Protein AF-A0A8T5MUH0-F1 (afdb_monomer)

Sequence (84 aa):
VIESGIGVGPVDAAINALRRAIADIADIELDEYRVEAITGGTDALVEVWVKLSKDGKTVTARGAREDIIMASVEAMLEGINRLT

Foldseek 3Di:
DFFWADDPDLLRRLVRRVCVVDVPCVQKDFPDWDKDFPDDDLQTWIKIKTWIDDPRDIDIFMAIGSDPSVRSNVRVVVRVVVHD

pLDDT: mean 93.62, std 5.81, range [71.25, 98.38]

Solvent-accessible surface area (backbone atoms only — not comparable to full-atom values): 4675 Å² total; per-residue (Å²): 134,88,66,76,44,75,51,98,43,72,54,47,10,52,51,44,12,49,44,68,61,36,81,89,46,72,74,52,43,77,79,42,80,48,78,46,69,79,45,81,69,97,75,18,40,23,37,22,40,33,29,35,36,46,96,93,45,75,45,74,25,60,17,72,27,60,52,58,54,59,9,45,53,46,5,49,51,51,28,50,67,72,74,106

Nearest PDB structures (foldseek):
  5npg-assembly1_A  TM=6.505E-01  e=3.369E-02  Drosophila melanogaster
  5zep-assembly1_x  TM=6.821E-01  e=7.539E-02  Mycolicibacterium smegmatis MC2 155
  8dfv-assembly1_K  TM=5.166E-01  e=4.057E-02  Drosophila melanogaster
  2ywq-assembly3_C  TM=6.179E-01  e=2.161E-01  Thermus thermophilus HB8
  3tqm-assembly1_A  TM=5.735E-01  e=1.910E-01  Coxiella burnetii

Structure (mmCIF, N/CA/C/O backbone):
data_AF-A0A8T5MUH0-F1
#
_entry.id   AF-A0A8T5MUH0-F1
#
loop_
_atom_site.group_PDB
_atom_site.id
_atom_site.type_symbol
_atom_site.label_atom_id
_atom_site.label_alt_id
_atom_site.label_comp_id
_atom_site.label_asym_id
_atom_site.label_entity_id
_atom_site.label_seq_id
_atom_site.pdbx_PDB_ins_code
_atom_site.Cartn_x
_atom_site.Cartn_y
_atom_site.Cartn_z
_atom_site.occupancy
_atom_site.B_iso_or_equiv
_atom_site.auth_seq_id
_atom_site.auth_comp_id
_atom_site.auth_asym_id
_atom_site.auth_atom_id
_atom_site.pdbx_PDB_model_num
ATOM 1 N N . VAL A 1 1 ? -12.972 -15.445 -0.982 1.00 78.62 1 VAL A N 1
ATOM 2 C CA . VAL A 1 1 ? -13.895 -14.397 -1.478 1.00 78.62 1 VAL A CA 1
ATOM 3 C C . VAL A 1 1 ? -13.269 -13.795 -2.725 1.00 78.62 1 VAL A C 1
ATOM 5 O O . VAL A 1 1 ? -12.046 -13.767 -2.791 1.00 78.62 1 VAL A O 1
ATOM 8 N N . ILE A 1 2 ? -14.065 -13.410 -3.721 1.00 88.50 2 ILE A N 1
ATOM 9 C CA . ILE A 1 2 ? -13.589 -12.690 -4.910 1.00 88.50 2 ILE A CA 1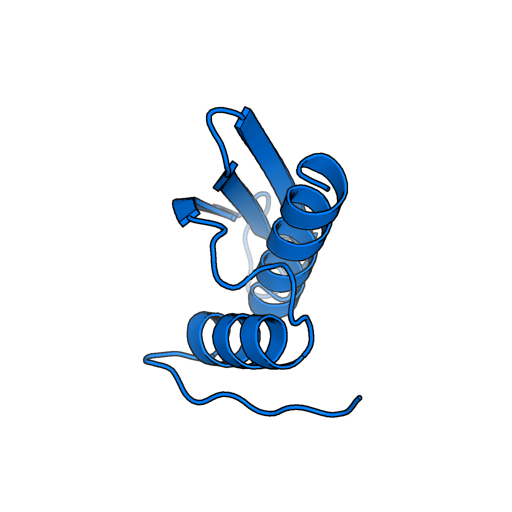
ATOM 10 C C . ILE A 1 2 ? -14.261 -11.323 -4.874 1.00 88.50 2 ILE A C 1
ATOM 12 O O . ILE A 1 2 ? -15.483 -11.268 -4.804 1.00 88.50 2 ILE A O 1
ATOM 16 N N . GLU A 1 3 ? -13.469 -10.256 -4.925 1.00 93.75 3 GLU A N 1
ATOM 17 C CA . GLU A 1 3 ? -13.957 -8.878 -4.885 1.00 93.75 3 GLU A CA 1
ATOM 18 C C . GLU A 1 3 ? -13.408 -8.056 -6.045 1.00 93.75 3 GLU A C 1
ATOM 20 O O . GLU A 1 3 ? -12.410 -8.406 -6.676 1.00 93.75 3 GLU A O 1
ATOM 25 N N . SER A 1 4 ? -14.072 -6.935 -6.304 1.00 94.19 4 SER A N 1
ATOM 26 C CA . SER A 1 4 ? -13.631 -5.931 -7.267 1.00 94.19 4 SER A CA 1
ATOM 27 C C . SER A 1 4 ? -13.792 -4.531 -6.682 1.00 94.19 4 SER A C 1
ATOM 29 O O . SER A 1 4 ? -14.600 -4.299 -5.781 1.00 94.19 4 SER A O 1
ATOM 31 N N . GLY A 1 5 ? -12.993 -3.595 -7.183 1.00 93.69 5 GLY A N 1
ATOM 32 C CA . GLY A 1 5 ? -12.956 -2.219 -6.712 1.00 93.69 5 GLY A CA 1
ATOM 33 C C . GLY A 1 5 ? -12.828 -1.256 -7.881 1.00 93.69 5 GLY A C 1
ATOM 34 O O . GLY A 1 5 ? -12.220 -1.572 -8.901 1.00 93.69 5 GLY A O 1
ATOM 35 N N . ILE A 1 6 ? -13.423 -0.079 -7.719 1.00 96.88 6 ILE A N 1
ATOM 36 C CA . ILE A 1 6 ? -13.238 1.069 -8.605 1.00 96.88 6 ILE A CA 1
ATOM 37 C C . ILE A 1 6 ? -12.438 2.095 -7.808 1.00 96.88 6 ILE A C 1
ATOM 39 O O . ILE A 1 6 ? -12.584 2.186 -6.588 1.00 96.88 6 ILE A O 1
ATOM 43 N N . GLY A 1 7 ? -11.586 2.847 -8.486 1.00 95.94 7 GLY A N 1
ATOM 44 C CA . GLY A 1 7 ? -10.778 3.888 -7.877 1.00 95.94 7 GLY A CA 1
ATOM 45 C C . GLY A 1 7 ? -10.339 4.915 -8.905 1.00 95.94 7 GLY A C 1
ATOM 46 O O . GLY A 1 7 ? -10.594 4.762 -10.101 1.00 95.94 7 GLY A O 1
ATOM 47 N N . VAL A 1 8 ? -9.664 5.958 -8.436 1.00 97.12 8 VAL A N 1
ATOM 48 C CA . VAL A 1 8 ? -9.118 7.030 -9.288 1.00 97.12 8 VAL A CA 1
ATOM 49 C C . VAL A 1 8 ? -8.019 6.499 -10.218 1.00 97.12 8 VAL A C 1
ATOM 51 O O . VAL A 1 8 ? -7.805 7.026 -11.307 1.00 97.12 8 VAL A O 1
ATOM 54 N N . GLY A 1 9 ? -7.345 5.424 -9.810 1.00 96.69 9 GLY A N 1
ATOM 55 C CA . GLY A 1 9 ? -6.334 4.729 -10.596 1.00 96.69 9 GLY A CA 1
ATOM 56 C C . GLY A 1 9 ? -6.237 3.251 -10.218 1.00 96.69 9 GLY A C 1
ATOM 57 O O . GLY A 1 9 ? -6.956 2.792 -9.328 1.00 96.69 9 GLY A O 1
ATOM 58 N N . PRO A 1 10 ? -5.341 2.490 -10.868 1.00 96.31 10 PRO A N 1
ATOM 59 C CA . PRO A 1 10 ? -5.263 1.043 -10.681 1.00 96.31 10 PRO A CA 1
ATOM 60 C C . PRO A 1 10 ? -4.866 0.645 -9.253 1.00 96.31 10 PRO A C 1
ATOM 62 O O . PRO A 1 10 ? -5.417 -0.311 -8.716 1.00 96.31 10 PRO A O 1
ATOM 65 N N . VAL A 1 11 ? -3.973 1.409 -8.612 1.00 96.19 11 VAL A N 1
ATOM 66 C CA . VAL A 1 11 ? -3.580 1.188 -7.210 1.00 96.19 11 VAL A CA 1
ATOM 67 C C . VAL A 1 11 ? -4.776 1.378 -6.274 1.00 96.19 11 VAL A C 1
ATOM 69 O O . VAL A 1 11 ? -5.073 0.502 -5.469 1.00 96.19 11 VAL A O 1
ATOM 72 N N . ASP A 1 12 ? -5.502 2.488 -6.418 1.00 95.69 12 ASP A N 1
ATOM 73 C CA . ASP A 1 12 ? -6.683 2.789 -5.601 1.00 95.69 12 ASP A CA 1
ATOM 74 C C . ASP A 1 12 ? -7.795 1.747 -5.810 1.00 95.69 12 ASP A C 1
ATOM 76 O O . ASP A 1 12 ? -8.358 1.221 -4.855 1.00 95.69 12 ASP A O 1
ATOM 80 N N . ALA A 1 13 ? -8.048 1.347 -7.060 1.00 97.19 13 ALA A N 1
ATOM 81 C CA . ALA A 1 13 ? -9.008 0.293 -7.380 1.00 97.19 13 ALA A CA 1
ATOM 82 C C . ALA A 1 13 ? -8.648 -1.049 -6.717 1.00 97.19 13 ALA A C 1
ATOM 84 O O . ALA A 1 13 ? -9.523 -1.707 -6.147 1.00 97.19 13 ALA A O 1
ATOM 85 N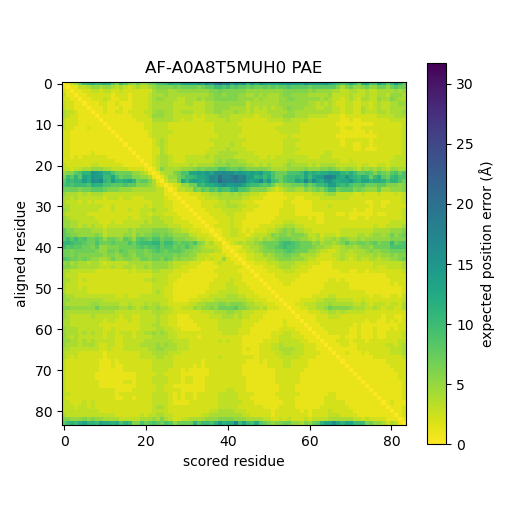 N . ALA A 1 14 ? -7.368 -1.437 -6.744 1.00 95.88 14 ALA A N 1
ATOM 86 C CA . ALA A 1 14 ? -6.883 -2.656 -6.102 1.00 95.88 14 ALA A CA 1
ATOM 87 C C . ALA A 1 14 ? -7.001 -2.591 -4.570 1.00 95.88 14 ALA A C 1
ATOM 89 O O . ALA A 1 14 ? -7.465 -3.549 -3.950 1.00 95.88 14 ALA A O 1
ATOM 90 N N . ILE A 1 15 ? -6.658 -1.455 -3.952 1.00 93.56 15 ILE A N 1
ATOM 91 C CA . ILE A 1 15 ? -6.805 -1.249 -2.502 1.00 93.56 15 ILE A CA 1
ATOM 92 C C . ILE A 1 15 ? -8.286 -1.262 -2.097 1.00 93.56 15 ILE A C 1
ATOM 94 O O . ILE A 1 15 ? -8.641 -1.878 -1.093 1.00 93.56 15 ILE A O 1
ATOM 98 N N . ASN A 1 16 ? -9.174 -0.661 -2.890 1.00 93.38 16 ASN A N 1
ATOM 99 C CA . ASN A 1 16 ? -10.615 -0.687 -2.635 1.00 93.38 16 ASN A CA 1
ATOM 100 C C . ASN A 1 16 ? -11.195 -2.103 -2.751 1.00 93.38 16 ASN A C 1
ATOM 102 O O . ASN A 1 16 ? -12.046 -2.481 -1.944 1.00 93.38 16 ASN A O 1
ATOM 106 N N . ALA A 1 17 ? -10.725 -2.904 -3.712 1.00 94.25 17 ALA A N 1
ATOM 107 C CA . ALA A 1 17 ? -11.082 -4.319 -3.803 1.00 94.25 17 ALA A CA 1
ATOM 108 C C . ALA A 1 17 ? -10.591 -5.098 -2.571 1.00 94.25 17 ALA A C 1
ATOM 110 O O . ALA A 1 17 ? -11.346 -5.874 -1.988 1.00 94.25 17 ALA A O 1
ATOM 111 N N . LEU A 1 18 ? -9.353 -4.843 -2.133 1.00 92.69 18 LEU A N 1
ATOM 112 C CA . LEU A 1 18 ? -8.766 -5.466 -0.947 1.00 92.69 18 LEU A CA 1
ATOM 113 C C . LEU A 1 18 ? -9.565 -5.140 0.325 1.00 92.69 18 LEU A C 1
ATOM 115 O O . LEU A 1 18 ? -9.893 -6.048 1.086 1.00 92.69 18 LEU A O 1
ATOM 119 N N . ARG A 1 19 ? -9.944 -3.869 0.516 1.00 90.69 19 ARG A N 1
ATOM 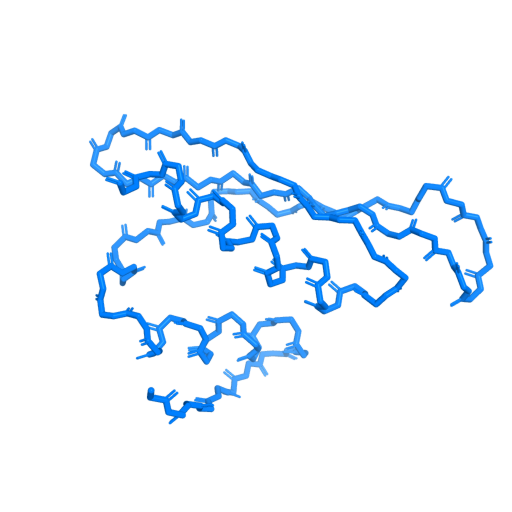120 C CA . ARG A 1 19 ? -10.794 -3.412 1.633 1.00 90.69 19 ARG A CA 1
ATOM 121 C C . ARG A 1 19 ? -12.162 -4.085 1.661 1.00 90.69 19 ARG A C 1
ATOM 123 O O . ARG A 1 19 ? -12.676 -4.351 2.736 1.00 90.69 19 ARG A O 1
ATOM 130 N N . ARG A 1 20 ? -12.750 -4.383 0.500 1.00 90.81 20 ARG A N 1
ATOM 131 C CA . ARG A 1 20 ? -14.012 -5.141 0.418 1.00 90.81 20 ARG A CA 1
ATOM 132 C C . ARG A 1 20 ? -13.815 -6.622 0.728 1.00 90.81 20 ARG A C 1
ATOM 134 O O . ARG A 1 20 ? -14.695 -7.241 1.314 1.00 90.81 20 ARG A O 1
ATOM 141 N N . ALA A 1 21 ? -12.667 -7.183 0.347 1.00 91.38 21 ALA A N 1
ATOM 142 C CA . ALA A 1 21 ? -12.381 -8.607 0.511 1.00 91.38 21 ALA A CA 1
ATOM 143 C C . ALA A 1 21 ? -12.112 -9.001 1.966 1.00 91.38 21 ALA A C 1
ATOM 145 O O . ALA A 1 21 ? -12.301 -10.164 2.326 1.00 91.38 21 ALA A O 1
ATOM 146 N N . ILE A 1 22 ? -11.661 -8.052 2.788 1.00 87.06 22 ILE A N 1
ATOM 147 C CA . ILE A 1 22 ? -11.275 -8.281 4.177 1.00 87.06 22 ILE A CA 1
ATOM 148 C C . ILE A 1 22 ? -12.156 -7.399 5.070 1.00 87.06 22 ILE A C 1
ATOM 150 O O . ILE A 1 22 ? -12.006 -6.185 5.108 1.00 87.06 22 ILE A O 1
ATOM 154 N N . ALA A 1 23 ? -13.090 -8.007 5.803 1.00 73.88 23 ALA A N 1
ATOM 155 C CA . ALA A 1 23 ? -14.050 -7.263 6.624 1.00 73.88 23 ALA A CA 1
ATOM 156 C C . ALA A 1 23 ? -13.387 -6.458 7.766 1.00 73.88 23 ALA A C 1
ATOM 158 O O . ALA A 1 23 ? -13.868 -5.386 8.121 1.00 73.88 23 ALA A O 1
ATOM 159 N N . ASP A 1 24 ? -12.254 -6.933 8.294 1.00 71.25 24 ASP A N 1
ATOM 160 C CA . ASP A 1 24 ? -11.613 -6.387 9.503 1.00 71.25 24 ASP A CA 1
ATOM 161 C C . ASP A 1 24 ? -10.682 -5.180 9.260 1.00 71.25 24 ASP A C 1
ATOM 163 O O . ASP A 1 24 ? -10.081 -4.652 10.206 1.00 71.25 24 ASP A O 1
ATOM 167 N N . ILE A 1 25 ? -10.551 -4.722 8.008 1.00 73.88 25 ILE A N 1
ATOM 168 C CA . ILE A 1 25 ? -9.652 -3.612 7.627 1.00 73.88 25 ILE A CA 1
ATOM 169 C C . ILE A 1 25 ? -10.377 -2.318 7.253 1.00 73.88 25 ILE A C 1
ATOM 171 O O . ILE A 1 25 ? -9.732 -1.369 6.803 1.00 73.88 25 ILE A O 1
ATOM 175 N N . ALA A 1 26 ? -11.699 -2.254 7.440 1.00 74.00 26 ALA A N 1
ATOM 176 C CA . ALA A 1 26 ? -12.474 -1.036 7.199 1.00 74.00 26 ALA A CA 1
ATOM 177 C C . ALA A 1 26 ? -11.953 0.151 8.030 1.00 74.00 26 ALA A C 1
ATOM 179 O O . ALA A 1 26 ? -11.844 1.252 7.501 1.00 74.00 26 ALA A O 1
ATOM 180 N N . ASP A 1 27 ? -11.528 -0.114 9.269 1.00 85.62 27 ASP A N 1
ATOM 181 C CA . ASP A 1 27 ? -11.073 0.902 10.229 1.00 85.62 27 ASP A CA 1
ATOM 182 C C . ASP A 1 27 ? -9.548 1.130 10.208 1.00 85.62 27 ASP A C 1
ATOM 184 O O . ASP A 1 27 ? -8.998 1.763 11.108 1.00 85.62 27 ASP A O 1
ATOM 188 N N . ILE A 1 28 ? -8.832 0.564 9.226 1.00 92.62 28 ILE A N 1
ATOM 189 C CA . ILE A 1 28 ? -7.398 0.827 9.043 1.00 92.62 28 ILE A CA 1
ATOM 190 C C . ILE A 1 28 ? -7.219 2.091 8.207 1.00 92.62 28 ILE A C 1
ATOM 192 O O . ILE A 1 28 ? -7.601 2.132 7.029 1.00 92.62 28 ILE A O 1
ATOM 196 N N . GLU A 1 29 ? -6.545 3.073 8.788 1.00 94.44 29 GLU A N 1
ATOM 197 C CA . GLU A 1 29 ? -6.143 4.303 8.118 1.00 94.44 29 GLU A CA 1
ATOM 198 C C . GLU A 1 29 ? -4.803 4.112 7.400 1.00 94.44 29 GLU A C 1
ATOM 200 O O . GLU A 1 29 ? -3.872 3.497 7.926 1.00 94.44 29 GLU A O 1
ATOM 205 N N . LEU A 1 30 ? -4.713 4.627 6.171 1.00 95.19 30 LEU A N 1
ATOM 206 C CA . LEU A 1 30 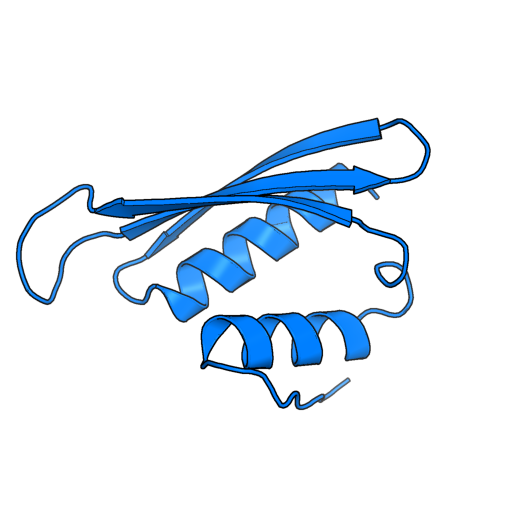? -3.469 4.713 5.404 1.00 95.19 30 LEU A CA 1
ATOM 207 C C . LEU A 1 30 ? -2.888 6.115 5.609 1.00 95.19 30 LEU A C 1
ATOM 209 O O . LEU A 1 30 ? -3.230 7.044 4.883 1.00 95.19 30 LEU A O 1
ATOM 213 N N . ASP A 1 31 ? -2.024 6.256 6.612 1.00 97.25 31 ASP A N 1
ATOM 214 C CA . ASP A 1 31 ? -1.437 7.541 7.009 1.00 97.25 31 ASP A CA 1
ATOM 215 C C . ASP A 1 31 ? -0.435 8.064 5.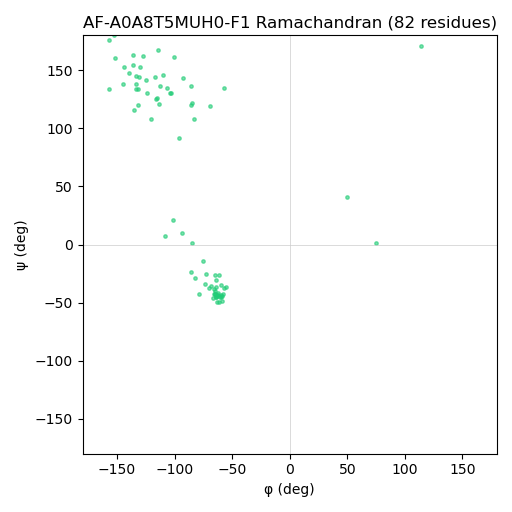970 1.00 97.25 31 ASP A C 1
ATOM 217 O O . ASP A 1 31 ? -0.310 9.269 5.755 1.00 97.25 31 ASP A O 1
ATOM 221 N N . GLU A 1 32 ? 0.336 7.157 5.364 1.00 97.81 32 GLU A N 1
ATOM 222 C CA . GLU A 1 32 ? 1.366 7.503 4.389 1.00 97.81 32 GLU A CA 1
ATOM 223 C C . GLU A 1 32 ? 1.457 6.444 3.295 1.00 97.81 32 GLU A C 1
ATOM 225 O O . GLU A 1 32 ? 1.453 5.246 3.576 1.00 97.81 32 GLU A O 1
ATOM 230 N N . TYR A 1 33 ? 1.602 6.907 2.057 1.00 97.38 33 TYR A N 1
ATOM 231 C CA . TYR A 1 33 ? 1.885 6.094 0.886 1.00 97.38 33 TYR A CA 1
ATOM 232 C C . TYR A 1 33 ? 3.038 6.735 0.113 1.00 97.38 33 TYR A C 1
ATOM 234 O O . TYR A 1 33 ? 2.934 7.885 -0.322 1.00 97.38 33 TYR A O 1
ATOM 242 N N . ARG A 1 34 ? 4.138 6.003 -0.058 1.00 97.81 34 ARG A N 1
ATOM 243 C CA . ARG A 1 34 ? 5.345 6.489 -0.735 1.00 97.81 34 ARG A CA 1
ATOM 244 C C . ARG A 1 34 ? 5.844 5.453 -1.727 1.00 97.81 34 ARG A C 1
ATOM 246 O O . ARG A 1 34 ? 5.872 4.268 -1.422 1.00 97.81 34 ARG A O 1
ATOM 253 N N . VAL A 1 35 ? 6.249 5.916 -2.902 1.00 96.50 35 VAL A N 1
ATOM 254 C CA . VAL A 1 35 ? 6.749 5.074 -3.990 1.00 96.50 35 VAL A CA 1
ATOM 255 C C . VAL A 1 35 ? 8.127 5.564 -4.383 1.00 96.50 35 VAL A C 1
ATOM 257 O O . VAL A 1 35 ? 8.306 6.756 -4.632 1.00 96.50 35 VAL A O 1
ATOM 260 N N . GLU A 1 36 ? 9.078 4.646 -4.475 1.00 95.75 36 GLU A N 1
ATOM 261 C CA . GLU A 1 36 ? 10.449 4.928 -4.879 1.00 95.75 36 GLU A CA 1
ATOM 262 C C . GLU A 1 36 ? 10.902 3.896 -5.917 1.00 95.75 36 GLU A C 1
ATOM 264 O O . GLU A 1 36 ? 10.691 2.696 -5.760 1.00 95.75 36 GLU A O 1
ATOM 269 N N . ALA A 1 37 ? 11.521 4.356 -7.005 1.00 94.75 37 ALA A N 1
ATOM 270 C CA . ALA A 1 37 ? 12.187 3.466 -7.947 1.00 94.75 37 ALA A CA 1
ATOM 271 C C . ALA A 1 37 ? 13.608 3.190 -7.439 1.00 94.75 37 ALA A C 1
ATOM 273 O O . ALA A 1 37 ? 14.388 4.122 -7.241 1.00 94.75 37 ALA A O 1
ATOM 274 N N . ILE A 1 38 ? 13.941 1.917 -7.225 1.00 93.62 38 ILE A N 1
ATOM 275 C CA . ILE A 1 38 ? 15.277 1.483 -6.794 1.00 93.62 38 ILE A CA 1
ATOM 276 C C . ILE A 1 38 ? 16.234 1.480 -7.987 1.00 93.62 38 ILE A C 1
ATOM 278 O O . ILE A 1 38 ? 17.388 1.895 -7.873 1.00 93.62 38 ILE A O 1
ATOM 282 N N . THR A 1 39 ? 15.761 0.997 -9.134 1.00 91.38 39 THR A N 1
ATOM 283 C CA . THR A 1 39 ? 16.513 0.990 -10.392 1.00 91.38 39 THR A CA 1
ATOM 284 C C . THR A 1 39 ? 15.845 1.900 -11.422 1.00 91.38 39 THR A C 1
ATOM 286 O O . THR A 1 39 ? 14.736 2.386 -11.220 1.00 91.38 39 THR A O 1
ATOM 289 N N . GLY A 1 40 ? 16.550 2.192 -12.515 1.00 90.88 40 GLY A N 1
ATOM 290 C CA . GLY A 1 40 ? 15.996 2.922 -13.655 1.00 90.88 40 GLY A CA 1
ATOM 291 C C . GLY A 1 40 ? 15.624 1.975 -14.792 1.00 90.88 40 GLY A C 1
ATOM 292 O O . GLY A 1 40 ? 16.141 0.865 -14.854 1.00 90.88 40 GLY A O 1
ATOM 293 N N . GLY A 1 41 ? 14.781 2.448 -15.709 1.00 91.75 41 GLY A N 1
ATOM 294 C CA . GLY A 1 41 ? 14.249 1.645 -16.812 1.00 91.75 41 GLY A CA 1
ATOM 295 C C . GLY A 1 41 ? 12.743 1.431 -16.681 1.00 91.75 41 GLY A C 1
ATOM 296 O O . GLY A 1 41 ? 12.133 1.800 -15.681 1.00 91.75 41 GLY A O 1
ATOM 297 N N . THR A 1 42 ? 12.119 0.881 -17.719 1.00 87.38 42 THR A N 1
ATOM 298 C CA . THR A 1 42 ? 10.690 0.509 -17.683 1.00 87.38 42 THR A CA 1
ATOM 299 C C . THR A 1 42 ? 10.435 -0.767 -16.880 1.00 87.38 42 THR A C 1
ATOM 301 O O . THR A 1 42 ? 9.297 -1.067 -16.549 1.00 87.38 42 THR A O 1
ATOM 304 N N . ASP A 1 43 ? 11.503 -1.497 -16.587 1.00 90.31 43 ASP A N 1
ATOM 305 C CA . ASP A 1 43 ? 11.630 -2.684 -15.743 1.00 90.31 43 ASP A CA 1
ATOM 306 C C . ASP A 1 43 ? 12.206 -2.329 -14.360 1.00 90.31 43 ASP A C 1
ATOM 308 O O . ASP A 1 43 ? 12.791 -3.165 -13.673 1.00 90.31 43 ASP A O 1
ATOM 312 N N . ALA A 1 44 ? 12.089 -1.059 -13.957 1.00 93.69 44 ALA A N 1
ATOM 313 C CA . ALA A 1 44 ? 12.582 -0.601 -12.673 1.00 93.69 44 ALA A CA 1
ATOM 314 C C . ALA A 1 44 ? 11.953 -1.397 -11.523 1.00 93.69 44 ALA A C 1
ATOM 316 O O . ALA A 1 44 ? 10.736 -1.557 -11.450 1.00 93.69 44 ALA A O 1
ATOM 317 N N . LEU A 1 45 ? 12.781 -1.823 -10.569 1.00 96.25 45 LEU A N 1
ATOM 318 C CA . LEU A 1 45 ? 12.290 -2.334 -9.302 1.00 96.25 45 LEU A CA 1
ATOM 319 C C . LEU A 1 45 ? 11.699 -1.162 -8.517 1.00 96.25 45 LEU A C 1
ATOM 321 O O . LEU A 1 45 ? 12.409 -0.209 -8.192 1.00 96.25 45 LEU A O 1
ATOM 325 N N . VAL A 1 46 ? 10.413 -1.243 -8.200 1.00 96.06 46 VAL A N 1
ATOM 326 C CA . VAL A 1 46 ? 9.686 -0.231 -7.439 1.00 96.06 46 VAL A CA 1
ATOM 327 C C . VAL A 1 46 ? 9.503 -0.716 -6.011 1.00 96.06 46 VAL A C 1
ATOM 329 O O . VAL A 1 46 ? 9.044 -1.833 -5.776 1.00 96.06 46 VAL A O 1
ATOM 332 N N . GLU A 1 47 ? 9.839 0.138 -5.053 1.00 97.62 47 GLU A N 1
ATOM 333 C CA . GLU A 1 47 ? 9.538 -0.044 -3.642 1.00 97.62 47 GLU A CA 1
ATOM 334 C C . GLU A 1 47 ? 8.376 0.864 -3.241 1.00 97.62 47 GLU A C 1
ATOM 336 O O . GLU A 1 47 ? 8.363 2.064 -3.518 1.00 97.62 47 GLU A O 1
ATOM 341 N N . VAL A 1 48 ? 7.384 0.279 -2.579 1.00 98.19 48 VAL A N 1
ATOM 342 C CA . VAL A 1 48 ? 6.233 0.987 -2.030 1.00 98.19 48 VAL A CA 1
ATOM 343 C C . VAL A 1 48 ? 6.274 0.863 -0.520 1.00 98.19 48 VAL A C 1
ATOM 345 O O . VAL A 1 48 ? 6.316 -0.246 0.006 1.00 98.19 48 VAL A O 1
ATOM 348 N N . TRP A 1 49 ? 6.225 1.995 0.169 1.00 98.25 49 TRP A N 1
ATOM 349 C CA . TRP A 1 49 ? 6.126 2.095 1.617 1.00 98.25 49 TRP A CA 1
ATOM 350 C C . TRP A 1 49 ? 4.725 2.546 2.003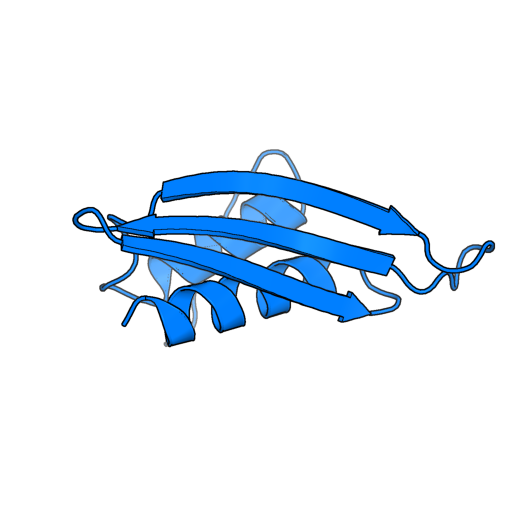 1.00 98.25 49 TRP A C 1
ATOM 352 O O . TRP A 1 49 ? 4.190 3.502 1.435 1.00 98.25 49 TRP A O 1
ATOM 362 N N . VAL A 1 50 ? 4.155 1.882 3.003 1.00 98.19 50 VAL A N 1
ATOM 363 C CA . VAL A 1 50 ? 2.889 2.279 3.613 1.00 98.19 50 VAL A CA 1
ATOM 364 C C . VAL A 1 50 ? 3.062 2.453 5.110 1.00 98.19 50 VAL A C 1
ATOM 366 O O . VAL A 1 50 ? 3.756 1.675 5.772 1.00 98.19 50 VAL A O 1
ATOM 369 N N . LYS A 1 51 ? 2.402 3.467 5.654 1.00 98.38 51 LYS A N 1
ATOM 370 C CA . LYS A 1 51 ? 2.216 3.639 7.090 1.00 98.38 51 LYS A CA 1
ATOM 371 C C . LYS A 1 51 ? 0.736 3.486 7.384 1.00 98.38 51 LYS A C 1
ATOM 373 O O . LYS A 1 51 ? -0.070 4.219 6.820 1.00 98.38 51 LYS A O 1
ATOM 378 N N . LEU A 1 52 ? 0.400 2.518 8.227 1.00 97.06 52 LEU A N 1
ATOM 379 C CA . LEU A 1 52 ? -0.975 2.197 8.579 1.00 97.06 52 LEU A CA 1
ATOM 380 C C . LEU A 1 52 ? -1.207 2.422 10.068 1.00 97.06 52 LEU A C 1
ATOM 382 O O . LEU A 1 52 ? -0.330 2.099 10.879 1.00 97.06 52 LEU A O 1
ATOM 386 N N . SER A 1 53 ? -2.397 2.896 10.426 1.00 96.62 53 SER A N 1
ATOM 387 C CA . SER A 1 53 ? -2.817 3.030 11.818 1.00 96.62 53 SER A CA 1
ATOM 388 C C . SER A 1 53 ? -4.199 2.426 12.081 1.00 96.62 53 SER A C 1
ATOM 390 O O . SER A 1 53 ? -5.082 2.439 11.226 1.00 96.62 53 SER A O 1
ATOM 392 N N . LYS A 1 54 ? -4.359 1.828 13.268 1.00 93.81 54 LYS A N 1
ATOM 393 C CA . LYS A 1 54 ? -5.624 1.286 13.793 1.00 93.81 54 LYS A CA 1
ATOM 394 C C . LYS A 1 54 ? -5.555 1.227 15.318 1.00 93.81 54 LYS A C 1
ATOM 396 O O . LYS A 1 54 ? -4.548 0.776 15.862 1.00 93.81 54 LYS A O 1
ATOM 401 N N . ASP A 1 55 ? -6.598 1.685 16.010 1.00 92.38 55 ASP A N 1
ATOM 402 C CA . ASP A 1 55 ? -6.737 1.587 17.476 1.00 92.38 55 ASP A CA 1
ATOM 403 C C . ASP A 1 55 ? -5.505 2.073 18.272 1.00 92.38 55 ASP A C 1
ATOM 405 O O . ASP A 1 55 ? -5.069 1.457 19.246 1.00 92.38 55 ASP A O 1
ATOM 409 N N . GLY A 1 56 ? -4.892 3.177 17.831 1.00 93.00 56 GLY A N 1
ATOM 410 C CA . GLY A 1 56 ? -3.702 3.756 18.467 1.00 93.00 56 GLY A CA 1
ATOM 411 C C . GLY A 1 56 ? -2.389 3.002 18.209 1.00 93.00 56 GLY A C 1
ATOM 412 O O . GLY A 1 56 ? -1.344 3.421 18.708 1.00 93.00 56 GLY A O 1
ATOM 413 N N . LYS A 1 57 ? -2.408 1.922 17.419 1.00 95.56 57 LYS A N 1
ATOM 414 C CA . LYS A 1 57 ? -1.209 1.267 16.884 1.00 95.56 57 LYS A CA 1
ATOM 415 C C . LYS A 1 57 ? -0.876 1.834 15.512 1.00 95.56 57 LYS A C 1
ATOM 417 O O . LYS A 1 57 ? -1.766 2.077 14.701 1.00 95.56 57 LYS A O 1
ATOM 422 N N . THR A 1 58 ? 0.416 1.970 15.236 1.00 97.44 58 THR A N 1
ATOM 423 C CA . THR A 1 58 ? 0.926 2.392 13.931 1.00 97.44 58 THR A CA 1
ATOM 424 C C . THR A 1 58 ? 2.032 1.448 13.495 1.00 97.44 58 THR A C 1
ATOM 426 O O . THR A 1 58 ? 2.934 1.145 14.278 1.00 97.44 58 THR A O 1
ATOM 429 N N . VAL A 1 59 ? 1.986 1.006 12.242 1.00 98.06 59 VAL A N 1
ATOM 430 C CA . VAL A 1 59 ? 3.026 0.169 11.638 1.00 98.06 59 VAL A CA 1
ATOM 431 C C . VAL A 1 59 ? 3.461 0.748 10.304 1.00 98.06 59 VAL A C 1
ATOM 433 O O . VAL A 1 59 ? 2.690 1.396 9.598 1.00 98.06 59 VAL A O 1
ATOM 436 N N . THR A 1 60 ? 4.704 0.464 9.941 1.00 98.06 60 THR A N 1
ATOM 437 C CA . THR A 1 60 ? 5.218 0.701 8.595 1.00 98.06 60 THR A CA 1
ATOM 438 C C . THR A 1 60 ? 5.506 -0.641 7.939 1.00 98.06 60 THR A C 1
ATOM 440 O O . THR A 1 60 ? 6.073 -1.548 8.561 1.00 98.06 60 THR A O 1
ATOM 443 N N . ALA A 1 61 ? 5.110 -0.759 6.679 1.00 98.06 61 ALA A N 1
ATOM 444 C CA . ALA A 1 61 ? 5.332 -1.923 5.841 1.00 98.06 61 ALA A CA 1
ATOM 445 C C . ALA A 1 61 ? 5.795 -1.491 4.450 1.00 98.06 61 ALA A C 1
ATOM 447 O O . ALA A 1 61 ? 5.669 -0.325 4.071 1.00 98.06 61 ALA A O 1
ATOM 448 N N . ARG A 1 62 ? 6.366 -2.439 3.708 1.00 97.62 62 ARG A N 1
ATOM 449 C CA . ARG A 1 62 ? 6.871 -2.195 2.361 1.00 97.62 62 ARG A CA 1
ATOM 450 C C . ARG A 1 62 ? 6.651 -3.393 1.449 1.00 97.62 62 ARG A C 1
ATOM 452 O O . ARG A 1 62 ? 6.644 -4.526 1.926 1.00 97.62 62 ARG A O 1
ATOM 459 N N . GLY A 1 63 ? 6.542 -3.131 0.155 1.00 97.44 63 GLY A N 1
ATOM 460 C CA . GLY A 1 63 ? 6.498 -4.122 -0.919 1.00 97.44 63 GLY A CA 1
ATOM 461 C C . GLY A 1 63 ? 7.440 -3.704 -2.043 1.00 97.44 63 GLY A C 1
ATOM 462 O O . GLY A 1 63 ? 7.605 -2.512 -2.285 1.00 97.44 63 GLY A O 1
ATOM 463 N N . ALA A 1 64 ? 8.082 -4.668 -2.707 1.00 96.69 64 ALA A N 1
ATOM 464 C CA . ALA A 1 64 ? 9.034 -4.388 -3.782 1.00 96.69 64 ALA A CA 1
ATOM 465 C C . ALA A 1 64 ? 8.812 -5.317 -4.982 1.00 96.69 64 ALA A C 1
ATOM 467 O O . ALA A 1 64 ? 8.968 -6.540 -4.866 1.00 96.69 64 ALA A O 1
ATOM 468 N N . ARG A 1 65 ? 8.429 -4.737 -6.124 1.00 96.75 65 ARG A N 1
ATOM 469 C CA . ARG A 1 65 ? 8.126 -5.426 -7.393 1.00 96.75 65 ARG A CA 1
ATOM 470 C C . ARG A 1 65 ? 8.408 -4.496 -8.574 1.00 96.75 65 ARG A C 1
ATOM 472 O O . ARG A 1 65 ? 8.445 -3.285 -8.409 1.00 96.75 65 ARG A O 1
ATOM 479 N N . GLU A 1 66 ? 8.569 -5.057 -9.768 1.00 95.25 66 GLU A N 1
ATOM 480 C CA . GLU A 1 66 ? 8.566 -4.272 -11.016 1.00 95.25 66 GLU A CA 1
ATOM 481 C C . GLU A 1 66 ? 7.167 -3.691 -11.300 1.00 95.25 66 GLU A C 1
ATOM 483 O O . GLU A 1 66 ? 7.025 -2.559 -11.755 1.00 95.25 66 GLU A O 1
ATOM 488 N N . ASP A 1 67 ? 6.112 -4.443 -10.964 1.00 95.69 67 ASP A N 1
ATOM 489 C CA . ASP A 1 67 ? 4.731 -3.968 -11.024 1.00 95.69 67 ASP A CA 1
ATOM 490 C C . ASP A 1 67 ? 4.373 -3.186 -9.753 1.00 95.69 67 ASP A C 1
ATOM 492 O O . ASP A 1 67 ? 4.175 -3.759 -8.675 1.00 95.69 67 ASP A O 1
ATOM 496 N N . ILE A 1 68 ? 4.241 -1.866 -9.903 1.00 95.12 68 ILE A N 1
ATOM 497 C CA . ILE A 1 68 ? 3.854 -0.957 -8.822 1.00 95.12 68 ILE A CA 1
ATOM 498 C C . ILE A 1 68 ? 2.530 -1.356 -8.164 1.00 95.12 68 ILE A C 1
ATOM 500 O O . ILE A 1 68 ? 2.413 -1.236 -6.951 1.00 95.12 68 ILE A O 1
ATOM 504 N N . ILE A 1 69 ? 1.549 -1.868 -8.913 1.00 96.56 69 ILE A N 1
ATOM 505 C CA . ILE A 1 69 ? 0.234 -2.228 -8.366 1.00 96.56 69 ILE A CA 1
ATOM 506 C C . ILE A 1 69 ? 0.396 -3.401 -7.399 1.00 96.56 69 ILE A C 1
ATOM 508 O O . ILE A 1 69 ? -0.117 -3.361 -6.280 1.00 96.56 69 ILE A O 1
ATOM 512 N N . MET A 1 70 ? 1.160 -4.418 -7.802 1.00 96.94 70 MET A N 1
ATOM 513 C CA . MET A 1 70 ? 1.464 -5.568 -6.950 1.00 96.94 70 MET A CA 1
ATOM 514 C C . MET A 1 70 ? 2.299 -5.165 -5.733 1.00 96.94 70 MET A C 1
ATOM 516 O O . MET A 1 70 ? 1.981 -5.591 -4.624 1.00 96.94 70 MET A O 1
ATOM 520 N N . ALA A 1 71 ? 3.310 -4.303 -5.901 1.00 97.62 71 ALA A N 1
ATOM 521 C CA . ALA A 1 71 ? 4.091 -3.782 -4.775 1.00 97.62 71 ALA A CA 1
ATOM 522 C C . ALA A 1 71 ? 3.202 -3.056 -3.750 1.00 97.62 71 ALA A C 1
ATOM 524 O O . ALA A 1 71 ? 3.347 -3.281 -2.547 1.00 97.62 71 ALA A O 1
ATOM 525 N N . SER A 1 72 ? 2.250 -2.235 -4.206 1.00 97.69 72 SER A N 1
ATOM 526 C CA . SER A 1 72 ? 1.304 -1.532 -3.332 1.00 97.69 72 SER A CA 1
ATOM 527 C C . SER A 1 72 ? 0.393 -2.488 -2.569 1.00 97.69 72 SER A C 1
ATOM 529 O O . SER A 1 72 ? 0.201 -2.320 -1.365 1.00 97.69 72 SER A O 1
ATOM 531 N N . VAL A 1 73 ? -0.164 -3.496 -3.249 1.00 96.75 73 VAL A N 1
ATOM 532 C CA . VAL A 1 73 ? -1.043 -4.498 -2.624 1.00 96.75 73 VAL A CA 1
ATOM 533 C C . VAL A 1 73 ? -0.284 -5.299 -1.568 1.00 96.75 73 VAL A C 1
ATOM 535 O O . VAL A 1 73 ? -0.787 -5.487 -0.462 1.00 96.75 73 VAL A O 1
ATOM 538 N N . GLU A 1 74 ? 0.940 -5.727 -1.871 1.00 97.50 74 GLU A N 1
ATOM 539 C CA . GLU A 1 74 ? 1.785 -6.459 -0.925 1.00 97.50 74 GLU A CA 1
ATOM 540 C C . GLU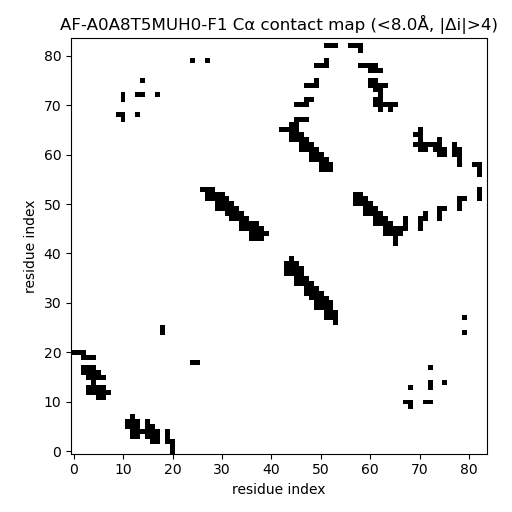 A 1 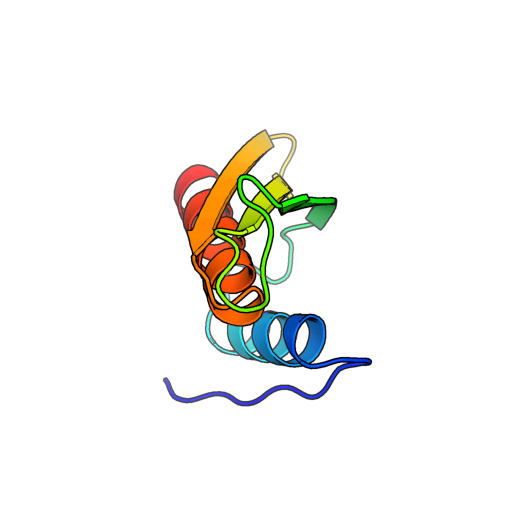74 ? 2.181 -5.605 0.284 1.00 97.50 74 GLU A C 1
ATOM 542 O O . GLU A 1 74 ? 2.101 -6.086 1.414 1.00 97.50 74 GLU A O 1
ATOM 547 N N . ALA A 1 75 ? 2.541 -4.333 0.076 1.00 98.12 75 ALA A N 1
ATOM 548 C CA . ALA A 1 75 ? 2.852 -3.408 1.165 1.00 98.12 75 ALA A CA 1
ATOM 549 C C . ALA A 1 75 ? 1.651 -3.229 2.110 1.00 98.12 75 ALA A C 1
ATOM 551 O O . ALA A 1 75 ? 1.805 -3.294 3.331 1.00 98.12 75 ALA A O 1
ATOM 552 N N . MET A 1 76 ? 0.450 -3.052 1.545 1.00 96.38 76 MET A N 1
ATOM 553 C CA . MET A 1 76 ? -0.798 -2.954 2.306 1.00 96.38 76 MET A CA 1
ATOM 554 C C . MET A 1 76 ? -1.079 -4.228 3.101 1.00 96.38 76 MET A C 1
ATOM 556 O O . MET A 1 76 ? -1.332 -4.144 4.300 1.00 96.38 76 MET A O 1
ATOM 560 N N . LEU A 1 77 ? -1.004 -5.400 2.463 1.00 95.44 77 LEU A N 1
ATOM 561 C CA . LEU A 1 77 ? -1.220 -6.695 3.116 1.00 95.44 77 LEU A CA 1
ATOM 562 C C . LEU A 1 77 ? -0.238 -6.933 4.266 1.00 95.44 77 LEU A C 1
ATOM 564 O O . LEU A 1 77 ? -0.650 -7.349 5.345 1.00 95.44 77 LEU A O 1
ATOM 568 N N . GLU A 1 78 ? 1.043 -6.629 4.066 1.00 96.94 78 GLU A N 1
ATOM 569 C CA . GLU A 1 78 ? 2.057 -6.743 5.116 1.00 96.94 78 GLU A CA 1
ATOM 570 C C . GLU A 1 78 ? 1.758 -5.800 6.289 1.00 96.94 78 GLU A C 1
ATOM 572 O O . GLU A 1 78 ? 1.874 -6.191 7.449 1.00 96.94 78 GLU A O 1
ATOM 577 N N . GLY A 1 79 ? 1.330 -4.565 6.012 1.00 96.19 79 GLY A N 1
ATOM 578 C CA . GLY A 1 79 ? 0.929 -3.622 7.055 1.00 96.19 79 GLY A CA 1
ATOM 579 C C . GLY A 1 79 ? -0.298 -4.102 7.832 1.00 96.19 79 GLY A C 1
ATOM 580 O O . GLY A 1 79 ? -0.298 -4.075 9.061 1.00 96.19 79 GLY A O 1
ATOM 581 N N . ILE A 1 80 ? -1.315 -4.597 7.128 1.00 94.06 80 ILE A N 1
ATOM 582 C CA . ILE A 1 80 ? -2.530 -5.173 7.719 1.00 94.06 80 ILE A CA 1
ATOM 583 C C . ILE A 1 80 ? -2.171 -6.350 8.634 1.00 94.06 80 ILE A C 1
ATOM 585 O O . ILE A 1 80 ? -2.588 -6.376 9.792 1.00 94.06 80 ILE A O 1
ATOM 589 N N . ASN A 1 81 ? -1.344 -7.283 8.155 1.00 93.06 81 ASN A N 1
ATOM 590 C CA . ASN A 1 81 ? -0.909 -8.454 8.921 1.00 93.06 81 ASN A CA 1
ATOM 591 C C . ASN A 1 81 ? -0.129 -8.090 10.191 1.00 93.06 81 ASN A C 1
ATOM 593 O O . ASN A 1 81 ? -0.095 -8.875 11.128 1.00 93.06 81 ASN A O 1
ATOM 597 N N . ARG A 1 82 ? 0.525 -6.924 10.229 1.00 94.31 82 ARG A N 1
ATOM 598 C CA . ARG A 1 82 ? 1.244 -6.440 11.419 1.00 94.31 82 ARG A CA 1
ATOM 599 C C . ARG A 1 82 ? 0.352 -5.686 12.404 1.00 94.31 82 ARG A C 1
ATOM 601 O O . ARG A 1 82 ? 0.726 -5.559 13.569 1.00 94.31 82 ARG A O 1
ATOM 608 N N . LEU A 1 83 ? -0.769 -5.130 11.944 1.00 90.38 83 LEU A N 1
ATOM 609 C CA . LEU A 1 83 ? -1.742 -4.438 12.798 1.00 90.38 83 LEU A CA 1
ATOM 610 C C . LEU A 1 83 ? -2.703 -5.395 13.504 1.00 90.38 83 LEU A C 1
ATOM 612 O O . LEU A 1 83 ? -3.200 -5.053 14.582 1.00 90.38 83 LEU A O 1
ATOM 616 N N . THR A 1 84 ? -2.959 -6.545 12.883 1.00 81.12 84 THR A N 1
ATO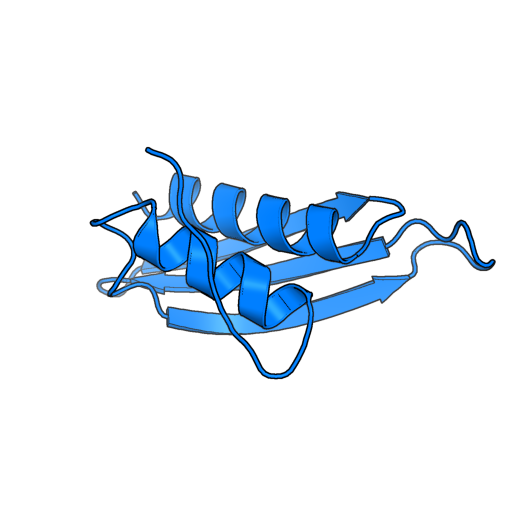M 617 C CA . THR A 1 84 ? -3.932 -7.553 13.323 1.00 81.12 84 THR A CA 1
ATOM 618 C C . THR A 1 84 ? -3.240 -8.653 14.114 1.00 81.12 84 THR A C 1
ATOM 620 O O . THR A 1 84 ? -3.729 -8.968 15.222 1.00 81.12 84 THR A O 1
#

Secondary structure (DSSP, 8-state):
-------SSHHHHHHHHHHHH-GGGTT-EEEEEEEEESS-STTPPEEEEEEEEETTEEEEEEEEESSHHHHHHHHHHHHHHHH-

Mean predicted aligned error: 3.23 Å

Radius of gyration: 12.83 Å; Cα contacts (8 Å, |Δi|>4): 169; chains: 1; bounding box: 31×22×36 Å